Protein AF-K1SII4-F1 (afdb_monomer_lite)

Organism: NCBI:txid408170

Foldseek 3Di:
DPQDWDKDKDFPVCPVVVQVVVVVVVQDDKDKDFQPDDDPVVQVVPPDPDDDDTDDGPRMMMITGD

Secondary structure (DSSP, 8-state):
-----EEEEEEHHHHHHHHHHHHHTT---EEEE--PPPPHHHHHHS--SSPPPPPPP-SEEEEEE-

Structure (mmCIF, N/CA/C/O backbone):
data_AF-K1SII4-F1
#
_entry.id   AF-K1SII4-F1
#
loop_
_atom_site.group_PDB
_atom_site.id
_atom_site.type_symbol
_atom_site.label_atom_id
_atom_site.label_alt_id
_atom_site.label_comp_id
_atom_site.label_asym_id
_atom_site.label_entity_id
_atom_site.label_seq_id
_atom_site.pdbx_PDB_ins_code
_atom_site.Cartn_x
_atom_site.Cartn_y
_atom_site.Cartn_z
_atom_site.occupancy
_atom_site.B_iso_or_equiv
_atom_site.auth_seq_id
_atom_site.auth_comp_id
_atom_site.auth_asym_id
_atom_site.auth_atom_id
_atom_site.pdbx_PDB_model_num
ATOM 1 N N . MET A 1 1 ? -9.182 6.417 20.654 1.00 58.19 1 MET A N 1
ATOM 2 C CA . MET A 1 1 ? -8.866 5.711 19.396 1.00 58.19 1 MET A CA 1
ATOM 3 C C . MET A 1 1 ? -8.882 4.217 19.646 1.00 58.19 1 MET A C 1
ATOM 5 O O . MET A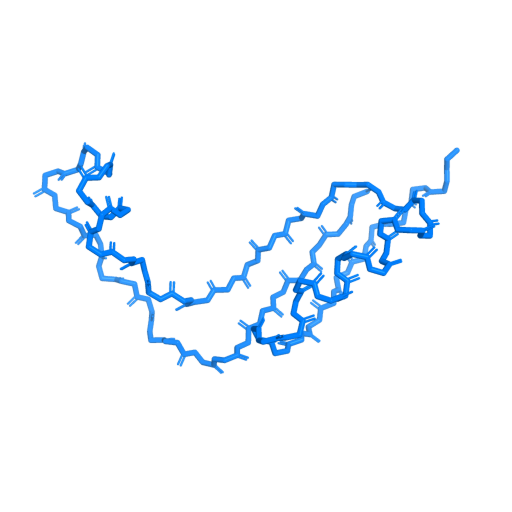 1 1 ? -8.279 3.778 20.619 1.00 58.19 1 MET A O 1
ATOM 9 N N . LYS A 1 2 ? -9.607 3.449 18.828 1.00 52.66 2 LYS A N 1
ATOM 10 C CA . LYS A 1 2 ? -9.477 1.989 18.809 1.00 52.66 2 LYS A CA 1
ATOM 11 C C . LYS A 1 2 ? -8.248 1.676 17.960 1.00 52.66 2 LYS A C 1
ATOM 13 O O . LYS A 1 2 ? -8.303 1.846 16.754 1.00 52.66 2 LYS A O 1
ATOM 18 N N . TRP A 1 3 ? -7.154 1.298 18.608 1.00 59.88 3 TRP A N 1
ATOM 19 C CA . TRP A 1 3 ? -5.957 0.802 17.936 1.00 59.88 3 TRP A CA 1
ATOM 20 C C . TRP A 1 3 ? -6.263 -0.616 17.471 1.00 59.88 3 TRP A C 1
ATOM 22 O O . TRP A 1 3 ? -6.368 -1.526 18.298 1.00 59.88 3 TRP A O 1
ATOM 32 N N . VAL A 1 4 ? -6.521 -0.789 16.178 1.00 65.62 4 VAL A N 1
ATOM 33 C CA . VAL A 1 4 ? -6.800 -2.102 15.599 1.00 65.62 4 VAL A CA 1
ATOM 34 C C . VAL A 1 4 ? -5.690 -2.382 14.605 1.00 65.62 4 VAL A C 1
ATOM 36 O O . VAL A 1 4 ? -5.731 -1.919 13.473 1.00 65.62 4 VAL A O 1
ATOM 39 N N . LYS A 1 5 ? -4.703 -3.167 15.041 1.00 81.38 5 LYS A N 1
ATOM 40 C CA . LYS A 1 5 ? -3.674 -3.678 14.147 1.00 81.38 5 LYS A CA 1
ATOM 41 C C . LYS A 1 5 ? -4.226 -4.886 13.406 1.00 81.38 5 LYS A C 1
ATOM 43 O O . LYS A 1 5 ? -4.385 -5.953 14.001 1.00 81.38 5 LYS A O 1
ATOM 48 N N . PHE A 1 6 ? -4.526 -4.729 12.126 1.00 89.56 6 PHE A N 1
ATOM 49 C CA . PHE A 1 6 ? -4.990 -5.829 11.285 1.00 89.56 6 PHE A CA 1
ATOM 50 C C . PHE A 1 6 ? -4.403 -5.741 9.882 1.00 89.56 6 PHE A C 1
ATOM 52 O O . PHE A 1 6 ? -3.937 -4.690 9.441 1.00 89.56 6 PHE A O 1
ATOM 59 N N . ARG A 1 7 ? -4.410 -6.890 9.204 1.00 92.94 7 ARG A N 1
ATOM 60 C CA . ARG A 1 7 ? -3.906 -7.051 7.846 1.00 92.94 7 ARG A CA 1
ATOM 61 C C . ARG A 1 7 ? -5.009 -7.607 6.952 1.00 92.94 7 ARG A C 1
ATOM 63 O O . ARG A 1 7 ? -5.641 -8.599 7.313 1.00 92.94 7 ARG A O 1
ATOM 70 N N . ILE A 1 8 ? -5.208 -6.996 5.790 1.00 94.75 8 ILE A N 1
ATOM 71 C CA . ILE A 1 8 ? -6.111 -7.467 4.737 1.00 94.75 8 ILE A CA 1
ATOM 72 C C . ILE A 1 8 ? -5.256 -7.992 3.588 1.00 94.75 8 ILE A C 1
ATOM 74 O O . ILE A 1 8 ? -4.317 -7.327 3.168 1.00 94.75 8 ILE A O 1
ATOM 78 N N . LYS A 1 9 ? -5.589 -9.180 3.078 1.00 96.56 9 LYS A N 1
ATOM 79 C CA . LYS A 1 9 ? -5.106 -9.659 1.781 1.00 96.56 9 LYS A CA 1
ATOM 80 C C . LYS A 1 9 ? -6.182 -9.358 0.744 1.00 96.56 9 LYS A C 1
ATOM 82 O O . LYS A 1 9 ? -7.325 -9.769 0.936 1.00 96.56 9 LYS A O 1
ATOM 87 N N . THR A 1 10 ? -5.820 -8.672 -0.329 1.00 97.12 10 THR A N 1
ATOM 88 C CA . THR A 1 10 ? -6.727 -8.281 -1.411 1.00 97.12 10 THR A CA 1
ATOM 89 C C . THR A 1 10 ? -6.051 -8.452 -2.771 1.00 97.12 10 THR A C 1
ATOM 91 O O . THR A 1 10 ? -4.899 -8.879 -2.844 1.00 97.12 10 THR A O 1
ATOM 94 N N . VAL A 1 11 ? -6.788 -8.169 -3.841 1.00 97.19 11 VAL A N 1
ATOM 95 C CA . VAL A 1 11 ? -6.219 -7.958 -5.173 1.00 97.19 11 VAL A CA 1
ATOM 96 C C . VAL A 1 11 ? -5.753 -6.514 -5.321 1.00 97.19 11 VAL A C 1
ATOM 98 O O . VAL A 1 11 ? -6.396 -5.619 -4.763 1.00 97.19 11 VAL A O 1
ATOM 101 N N . THR A 1 12 ? -4.683 -6.298 -6.085 1.00 94.88 12 THR A N 1
ATOM 102 C CA . THR A 1 12 ? -4.096 -4.971 -6.344 1.00 94.88 12 THR A CA 1
ATOM 103 C C . THR A 1 12 ? -5.153 -3.967 -6.811 1.00 94.88 12 THR A C 1
ATOM 105 O O . THR A 1 12 ? -5.286 -2.891 -6.249 1.00 94.88 12 THR A O 1
ATOM 108 N N . GLU A 1 13 ? -6.024 -4.360 -7.747 1.00 95.12 13 GLU A N 1
ATOM 109 C CA . GLU A 1 13 ? -7.072 -3.483 -8.299 1.00 95.12 13 GLU A CA 1
ATOM 110 C C . GLU A 1 13 ? -8.110 -2.997 -7.268 1.00 95.12 13 GLU A C 1
ATOM 112 O O . GLU A 1 13 ? -8.845 -2.045 -7.522 1.00 95.12 13 GLU A O 1
ATOM 117 N N . ALA A 1 14 ? -8.218 -3.668 -6.118 1.00 96.31 14 ALA A N 1
ATOM 118 C CA . ALA A 1 14 ? -9.192 -3.344 -5.079 1.00 96.31 14 ALA A CA 1
ATOM 119 C C . ALA A 1 14 ? -8.575 -2.618 -3.877 1.00 96.31 14 ALA A C 1
ATOM 121 O O . ALA A 1 14 ? -9.312 -2.213 -2.975 1.00 96.31 14 ALA A O 1
ATOM 122 N N . GLU A 1 15 ? -7.252 -2.470 -3.823 1.00 94.69 15 GLU A N 1
ATOM 123 C CA . GLU A 1 15 ? -6.565 -1.953 -2.642 1.00 94.69 15 GLU A CA 1
ATOM 124 C C . GLU A 1 15 ? -6.952 -0.501 -2.333 1.00 94.69 15 GLU A C 1
ATOM 126 O O . GLU A 1 15 ? -7.346 -0.201 -1.204 1.00 94.69 15 GLU A O 1
ATOM 131 N N . ASP A 1 16 ? -6.990 0.356 -3.354 1.00 92.50 16 ASP A N 1
ATOM 132 C CA . ASP A 1 16 ? -7.362 1.768 -3.236 1.00 92.50 16 ASP A CA 1
ATOM 133 C C . ASP A 1 16 ? -8.796 1.946 -2.731 1.00 92.50 16 ASP A C 1
ATOM 135 O O . ASP A 1 16 ? -9.079 2.789 -1.876 1.00 92.50 16 ASP A O 1
ATOM 139 N N . ILE A 1 17 ? -9.715 1.110 -3.225 1.00 95.50 17 ILE A N 1
ATOM 140 C CA . ILE A 1 17 ? -11.128 1.140 -2.829 1.00 95.50 17 ILE A CA 1
ATOM 141 C C . ILE A 1 17 ? -11.262 0.762 -1.351 1.00 95.50 17 ILE A C 1
ATOM 143 O O . ILE A 1 17 ? -12.006 1.405 -0.603 1.00 95.50 17 ILE A O 1
ATOM 147 N N . ILE A 1 18 ? -10.537 -0.272 -0.914 1.00 94.25 18 ILE A N 1
ATOM 148 C CA . ILE A 1 18 ? -10.548 -0.726 0.479 1.00 94.25 18 ILE A CA 1
ATOM 149 C C . ILE A 1 18 ? -9.963 0.353 1.390 1.00 94.25 18 ILE A C 1
ATOM 151 O O . ILE A 1 18 ? -10.574 0.668 2.409 1.00 94.25 18 ILE A O 1
ATOM 155 N N . ILE A 1 19 ? -8.830 0.955 1.023 1.00 93.06 19 ILE A N 1
ATOM 156 C CA . ILE A 1 19 ? -8.205 2.031 1.802 1.00 93.06 19 ILE A CA 1
ATOM 157 C C . ILE A 1 19 ? -9.146 3.228 1.910 1.00 93.06 19 ILE A C 1
ATOM 159 O O . ILE A 1 19 ? -9.411 3.672 3.024 1.00 93.06 19 ILE A O 1
ATOM 163 N N . SER A 1 20 ? -9.708 3.701 0.792 1.00 93.88 20 SER A N 1
ATOM 164 C CA . SER A 1 20 ? -10.659 4.821 0.784 1.00 93.88 20 SER A CA 1
ATOM 165 C C . SER A 1 20 ? -11.851 4.547 1.698 1.00 93.88 20 SER A C 1
ATOM 167 O O . SER A 1 20 ? -12.225 5.393 2.504 1.00 93.88 20 SER A O 1
ATOM 169 N N . THR A 1 21 ? -12.412 3.338 1.627 1.00 94.31 21 THR A N 1
ATOM 170 C CA . THR A 1 21 ? -13.544 2.940 2.474 1.00 94.31 21 THR A CA 1
ATOM 171 C C . THR A 1 21 ? -13.162 2.938 3.955 1.00 94.31 21 THR A C 1
ATOM 173 O O . THR A 1 21 ? -13.940 3.369 4.802 1.00 94.31 21 THR A O 1
ATOM 176 N N . LEU A 1 22 ? -11.970 2.445 4.300 1.00 91.38 22 LEU A N 1
ATOM 177 C CA . LEU A 1 22 ? -11.503 2.403 5.688 1.00 91.38 22 LEU A CA 1
ATOM 178 C C . LEU A 1 22 ? -11.157 3.803 6.219 1.00 91.38 22 LEU A C 1
ATOM 180 O O . LEU A 1 22 ? -11.410 4.073 7.394 1.00 91.38 22 LEU A O 1
ATOM 184 N N . TYR A 1 23 ? -10.677 4.698 5.355 1.00 90.62 23 TYR A N 1
ATOM 185 C CA . TYR A 1 23 ? -10.458 6.114 5.662 1.00 90.62 23 TYR A CA 1
ATOM 186 C C . TYR A 1 23 ? -11.770 6.826 5.992 1.00 90.62 23 TYR A C 1
ATOM 188 O O . TYR A 1 23 ? -11.858 7.493 7.023 1.00 90.62 23 TYR A O 1
ATOM 196 N N . ASP A 1 24 ? -12.827 6.593 5.212 1.00 92.75 24 ASP A N 1
ATOM 197 C CA . ASP A 1 24 ? -14.166 7.127 5.499 1.00 92.75 24 ASP A CA 1
ATOM 198 C C . ASP A 1 24 ? -14.737 6.609 6.835 1.00 92.75 24 ASP A C 1
ATOM 200 O O . ASP A 1 24 ? -15.538 7.279 7.491 1.00 92.75 24 ASP A O 1
ATOM 204 N N . LEU A 1 25 ? -14.299 5.424 7.276 1.00 90.75 25 LEU A N 1
ATOM 205 C CA . LEU A 1 25 ? -14.650 4.828 8.570 1.00 90.75 25 LEU A CA 1
ATOM 206 C C . LEU A 1 25 ? -13.758 5.303 9.735 1.00 90.75 25 LEU A C 1
ATOM 208 O O . LEU A 1 25 ? -13.965 4.876 10.875 1.00 90.75 25 LEU A O 1
ATOM 212 N N . GLY A 1 26 ? -12.797 6.194 9.478 1.00 88.88 26 GLY A N 1
ATOM 213 C CA . GLY A 1 26 ? -11.923 6.798 10.486 1.00 88.88 26 GLY A CA 1
ATOM 214 C C . GLY A 1 26 ? -10.696 5.964 10.861 1.00 88.88 26 GLY A C 1
ATOM 215 O O . GLY A 1 26 ? -10.114 6.192 11.923 1.00 88.88 26 GLY A O 1
ATOM 216 N N . LEU A 1 27 ? -10.317 4.982 10.038 1.00 88.00 27 LEU A N 1
ATOM 217 C CA . LEU A 1 27 ? -9.002 4.348 10.120 1.00 88.00 27 LEU A CA 1
ATOM 218 C C . LEU A 1 27 ? -8.036 5.147 9.259 1.00 88.00 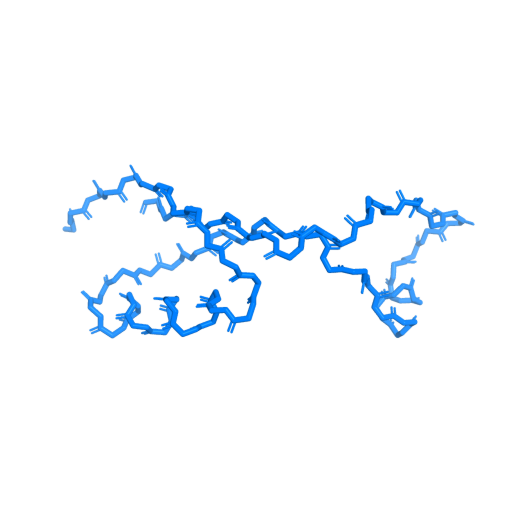27 LEU A C 1
ATOM 220 O O . LEU A 1 27 ? -8.293 5.337 8.083 1.00 88.00 27 LEU A O 1
ATOM 224 N N . GLU A 1 28 ? -6.925 5.595 9.822 1.00 85.38 28 GLU A N 1
ATOM 225 C CA . GLU A 1 28 ? -5.948 6.429 9.122 1.00 85.38 28 GLU A CA 1
ATOM 226 C C . GLU A 1 28 ? -4.599 5.710 9.075 1.00 85.38 28 GLU A C 1
ATOM 228 O O . GLU A 1 28 ? -4.248 4.989 10.008 1.00 85.38 28 GLU A O 1
ATOM 233 N N . GLY A 1 29 ? -3.833 5.921 8.003 1.00 84.19 29 GLY A N 1
ATOM 234 C CA . GLY A 1 29 ? -2.513 5.314 7.839 1.00 84.19 29 GLY A CA 1
ATOM 235 C C . GLY A 1 29 ? -2.584 3.840 7.436 1.00 84.19 29 GLY A C 1
ATOM 236 O O . GLY A 1 29 ? -2.671 2.947 8.278 1.00 84.19 29 GLY A O 1
ATOM 237 N N . ALA A 1 30 ? -2.494 3.591 6.130 1.00 88.69 30 ALA A N 1
ATOM 238 C CA . ALA A 1 30 ? -2.346 2.257 5.560 1.00 88.69 30 ALA A CA 1
ATOM 239 C C . ALA A 1 30 ? -0.908 2.043 5.069 1.00 88.69 30 ALA A C 1
ATOM 241 O O . ALA A 1 30 ? -0.347 2.894 4.380 1.00 88.69 30 ALA A O 1
ATOM 242 N N . GLN A 1 31 ? -0.324 0.892 5.392 1.00 92.25 31 GLN A N 1
ATOM 243 C CA . GLN A 1 31 ? 0.836 0.362 4.683 1.00 92.25 31 GLN A CA 1
ATOM 244 C C . GLN A 1 31 ? 0.343 -0.594 3.597 1.00 92.25 31 GLN A C 1
ATOM 246 O O . GLN A 1 31 ? -0.409 -1.521 3.901 1.00 92.25 31 GLN A O 1
ATOM 251 N N . ILE A 1 32 ? 0.798 -0.373 2.367 1.00 93.12 32 ILE A N 1
ATOM 252 C CA . ILE A 1 32 ? 0.500 -1.201 1.197 1.00 93.12 32 ILE A CA 1
ATOM 253 C C . ILE A 1 32 ? 1.749 -2.020 0.864 1.00 93.12 32 ILE A C 1
ATOM 255 O O . ILE A 1 32 ? 2.861 -1.491 0.868 1.00 93.12 32 ILE A O 1
ATOM 259 N N . GLU A 1 33 ? 1.574 -3.317 0.640 1.00 93.38 33 GLU A N 1
ATOM 260 C CA . GLU A 1 33 ? 2.610 -4.224 0.150 1.00 93.38 33 GLU A CA 1
ATOM 261 C C . GLU A 1 33 ? 2.056 -4.970 -1.077 1.00 93.38 33 GLU A C 1
ATOM 263 O O . GLU A 1 33 ? 1.320 -5.951 -0.925 1.00 93.38 33 GLU A O 1
ATOM 268 N N . ASP A 1 34 ? 2.413 -4.511 -2.275 1.00 92.19 34 ASP A N 1
ATOM 269 C CA . ASP A 1 34 ? 2.091 -5.131 -3.565 1.00 92.19 34 ASP A CA 1
ATOM 270 C C . ASP A 1 34 ? 3.374 -5.463 -4.362 1.00 92.19 34 ASP A C 1
ATOM 272 O O . 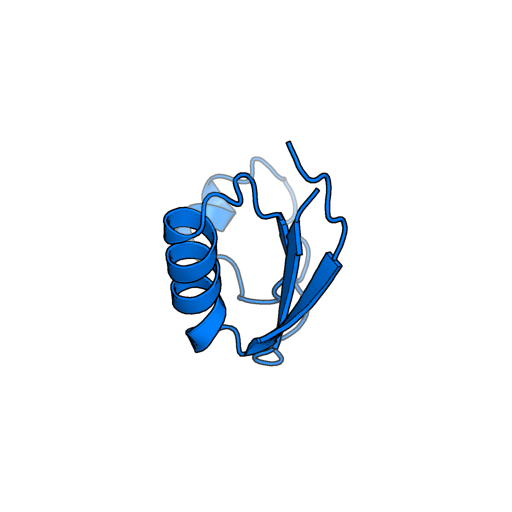ASP A 1 34 ? 4.501 -5.252 -3.897 1.00 92.19 34 ASP A O 1
ATOM 276 N N . LYS A 1 35 ? 3.203 -6.064 -5.543 1.00 91.75 35 LYS A N 1
ATOM 277 C CA . LYS A 1 35 ? 4.294 -6.426 -6.465 1.00 91.75 35 LYS A CA 1
ATOM 278 C C . LYS A 1 35 ? 4.169 -5.741 -7.821 1.00 91.75 35 LYS A C 1
ATOM 280 O O . LYS A 1 35 ? 4.719 -6.234 -8.807 1.00 91.75 35 LYS A O 1
ATOM 285 N N . VAL A 1 36 ? 3.448 -4.626 -7.889 1.00 88.69 36 VAL A N 1
ATOM 286 C CA . VAL A 1 36 ? 3.293 -3.882 -9.133 1.00 88.69 36 VAL A CA 1
ATOM 287 C C . VAL A 1 36 ? 4.669 -3.357 -9.552 1.00 88.69 36 VAL A C 1
ATOM 289 O O . VAL A 1 36 ? 5.345 -2.674 -8.776 1.00 88.69 36 VAL A O 1
ATOM 292 N N . PRO A 1 37 ? 5.143 -3.681 -10.768 1.00 86.38 37 PRO A N 1
ATOM 293 C CA . PRO A 1 37 ? 6.432 -3.207 -11.227 1.00 86.38 37 PRO A CA 1
ATOM 294 C C . PRO A 1 37 ? 6.438 -1.686 -11.314 1.00 86.38 37 PRO A C 1
ATOM 296 O O . PRO A 1 37 ? 5.576 -1.088 -11.958 1.00 86.38 37 PRO A O 1
ATOM 299 N N . LEU A 1 38 ? 7.476 -1.075 -10.743 1.00 83.19 38 LEU A N 1
ATOM 300 C CA . LEU A 1 38 ? 7.688 0.362 -10.863 1.00 83.19 38 LEU A CA 1
ATOM 301 C C . LEU A 1 38 ? 7.745 0.781 -12.336 1.00 83.19 38 LEU A C 1
ATOM 303 O O . LEU A 1 38 ? 8.396 0.138 -13.177 1.00 83.19 38 LEU A O 1
ATOM 307 N N . THR A 1 39 ? 7.098 1.900 -12.632 1.00 83.88 39 THR A N 1
ATOM 308 C CA . THR A 1 39 ? 7.157 2.559 -13.933 1.00 83.88 39 THR A CA 1
ATOM 309 C C . THR A 1 39 ? 8.580 3.034 -14.234 1.00 83.88 39 THR A C 1
ATOM 311 O O . THR A 1 39 ? 9.414 3.200 -13.343 1.00 83.88 39 THR A O 1
ATOM 314 N N . ALA A 1 40 ? 8.885 3.279 -15.511 1.00 80.25 40 ALA A N 1
ATOM 315 C CA . ALA A 1 40 ? 10.197 3.795 -15.911 1.00 80.25 40 ALA A CA 1
ATOM 316 C C . ALA A 1 40 ? 10.543 5.121 -15.204 1.00 80.25 40 ALA A C 1
ATOM 318 O O . ALA A 1 40 ? 11.671 5.299 -14.759 1.00 80.25 40 ALA A O 1
ATOM 319 N N . MET A 1 41 ? 9.552 6.000 -15.027 1.00 81.38 41 MET A N 1
ATOM 320 C CA . MET A 1 41 ? 9.723 7.282 -14.342 1.00 81.38 41 MET A CA 1
ATOM 321 C C . MET A 1 41 ? 10.061 7.106 -12.854 1.00 81.38 41 MET A C 1
ATOM 323 O O . MET A 1 41 ? 10.947 7.785 -12.343 1.00 81.38 41 MET A O 1
ATOM 327 N N . GLU A 1 42 ? 9.395 6.182 -12.156 1.00 82.00 42 GLU A N 1
ATOM 328 C CA . GLU A 1 42 ? 9.699 5.874 -10.749 1.00 82.00 42 GLU A CA 1
ATOM 329 C C . GLU A 1 42 ? 11.087 5.246 -10.606 1.00 82.00 42 GLU A C 1
ATOM 331 O O . GLU A 1 42 ? 11.843 5.609 -9.708 1.00 82.00 42 GLU A O 1
ATOM 336 N N . LYS A 1 43 ? 11.463 4.360 -11.536 1.00 77.81 43 LYS A N 1
ATOM 337 C CA . LYS A 1 43 ? 12.798 3.751 -11.591 1.00 77.81 43 LYS A CA 1
ATOM 338 C C . LYS A 1 43 ? 13.902 4.786 -11.810 1.00 77.81 43 LYS A C 1
ATOM 340 O O . LYS A 1 43 ? 14.942 4.691 -11.174 1.00 77.81 43 LYS A O 1
ATOM 345 N N . GLU A 1 44 ? 13.683 5.784 -12.662 1.00 78.69 44 GLU A N 1
ATOM 346 C CA . GLU A 1 44 ? 14.641 6.876 -12.895 1.00 78.69 44 GLU A CA 1
ATOM 347 C C . GLU A 1 44 ? 14.824 7.786 -11.669 1.00 78.69 44 GLU A C 1
ATOM 349 O O . GLU A 1 44 ? 15.888 8.376 -11.488 1.00 78.69 44 GLU A O 1
ATOM 354 N N . GLN A 1 45 ? 13.808 7.892 -10.807 1.00 79.81 45 GLN A N 1
ATOM 355 C CA . GLN A 1 45 ? 13.887 8.636 -9.544 1.00 79.81 45 GLN A CA 1
ATOM 356 C C . GLN A 1 45 ? 14.583 7.852 -8.425 1.00 79.81 45 GLN A C 1
ATOM 358 O O . GLN A 1 45 ? 15.033 8.446 -7.441 1.00 79.81 45 GLN A O 1
ATOM 363 N N . MET A 1 46 ? 14.702 6.529 -8.560 1.00 80.19 46 MET A N 1
ATOM 364 C CA . MET A 1 46 ? 15.553 5.731 -7.690 1.00 80.19 46 MET A CA 1
ATOM 365 C C . MET A 1 46 ? 17.001 6.033 -8.079 1.00 80.19 46 MET A C 1
ATOM 367 O O . MET A 1 46 ? 17.497 5.527 -9.077 1.00 80.19 46 MET A O 1
ATOM 371 N N . PHE A 1 47 ? 17.682 6.884 -7.308 1.00 74.56 47 PHE A N 1
ATOM 372 C CA . PHE A 1 47 ? 19.106 7.223 -7.470 1.00 74.56 47 PHE A CA 1
ATOM 373 C C . PHE A 1 47 ? 20.021 6.014 -7.170 1.00 74.56 47 PHE A C 1
ATOM 375 O O . PHE A 1 47 ? 20.864 6.064 -6.274 1.00 74.56 47 PHE A O 1
ATOM 382 N N . VAL A 1 48 ? 19.817 4.896 -7.865 1.00 75.38 48 VAL A N 1
ATOM 383 C CA . VAL A 1 48 ? 20.531 3.634 -7.687 1.00 75.38 48 VAL A CA 1
ATOM 384 C C . VAL A 1 48 ? 21.329 3.322 -8.947 1.00 75.38 48 VAL A C 1
ATOM 386 O O . VAL A 1 48 ? 20.816 3.414 -10.058 1.00 75.38 48 VAL A O 1
ATOM 389 N N . ASP A 1 49 ? 22.587 2.916 -8.777 1.00 74.19 49 ASP A N 1
ATOM 390 C CA . ASP A 1 49 ? 23.444 2.508 -9.900 1.00 74.19 49 ASP A CA 1
ATOM 391 C C . ASP A 1 49 ? 22.948 1.212 -10.570 1.00 74.19 49 ASP A C 1
ATOM 393 O O . ASP A 1 49 ? 23.258 0.940 -11.730 1.00 74.19 49 ASP A O 1
ATOM 397 N N . ILE A 1 50 ? 22.181 0.395 -9.835 1.00 74.69 50 ILE A N 1
ATOM 398 C CA . ILE A 1 50 ? 21.587 -0.862 -10.299 1.00 74.69 50 ILE A CA 1
ATOM 399 C C . ILE A 1 50 ? 20.169 -0.953 -9.737 1.00 74.69 50 ILE A C 1
ATOM 401 O O . ILE A 1 50 ? 19.975 -0.980 -8.520 1.00 74.69 50 ILE A O 1
ATOM 405 N N . LEU A 1 51 ? 19.180 -1.021 -10.627 1.00 75.50 51 LEU A N 1
ATOM 406 C CA . LEU A 1 51 ? 17.798 -1.291 -10.246 1.00 75.50 51 LEU A CA 1
ATOM 407 C C . LEU A 1 51 ? 17.669 -2.765 -9.836 1.00 75.50 51 LEU A C 1
ATOM 409 O O . LEU A 1 51 ? 18.068 -3.633 -10.615 1.00 75.50 51 LEU A O 1
ATOM 413 N N . PRO A 1 52 ? 17.134 -3.075 -8.643 1.00 72.56 52 PRO A N 1
ATOM 414 C CA . PRO A 1 52 ? 16.836 -4.453 -8.287 1.00 72.56 52 PRO A CA 1
ATOM 415 C C . PRO A 1 52 ? 15.716 -4.992 -9.186 1.00 72.56 52 PRO A C 1
ATOM 417 O O . PRO A 1 52 ? 14.741 -4.287 -9.460 1.00 72.56 52 PRO A O 1
ATOM 420 N N . ASP A 1 53 ? 15.835 -6.250 -9.611 1.00 76.56 53 ASP A N 1
ATOM 421 C CA . ASP A 1 53 ? 14.712 -6.961 -10.216 1.00 76.56 53 ASP A CA 1
ATOM 422 C C . ASP A 1 53 ? 13.616 -7.132 -9.159 1.00 76.56 53 ASP A C 1
ATOM 424 O O . ASP A 1 53 ? 13.814 -7.756 -8.111 1.00 76.56 53 ASP A O 1
ATOM 428 N N . GLY A 1 54 ? 12.465 -6.516 -9.423 1.00 75.75 54 GLY A N 1
ATOM 429 C CA . GLY A 1 54 ? 11.268 -6.704 -8.617 1.00 75.75 54 GLY A CA 1
ATOM 430 C C . GLY A 1 54 ? 10.679 -8.099 -8.844 1.00 75.75 54 GLY A C 1
ATOM 431 O O . GLY A 1 54 ? 10.899 -8.700 -9.898 1.00 75.75 54 GLY A O 1
ATOM 432 N N . PRO A 1 55 ? 9.930 -8.638 -7.872 1.00 82.81 55 PRO A N 1
ATOM 433 C CA . PRO A 1 55 ? 9.147 -9.842 -8.110 1.00 82.81 55 PRO A CA 1
ATOM 434 C C . PRO A 1 55 ? 8.117 -9.599 -9.228 1.00 82.81 55 PRO A C 1
ATOM 436 O O . PRO A 1 55 ? 7.685 -8.468 -9.441 1.00 82.81 55 PRO A O 1
ATOM 439 N N . GLU A 1 56 ? 7.714 -10.662 -9.930 1.00 87.69 56 GLU A N 1
ATOM 440 C CA . GLU A 1 56 ? 6.592 -10.574 -10.870 1.00 87.69 56 GLU A CA 1
ATOM 441 C C . GLU A 1 56 ? 5.304 -10.200 -10.128 1.00 87.69 56 GLU A C 1
ATOM 443 O O . GLU A 1 56 ? 5.068 -10.661 -9.003 1.00 87.69 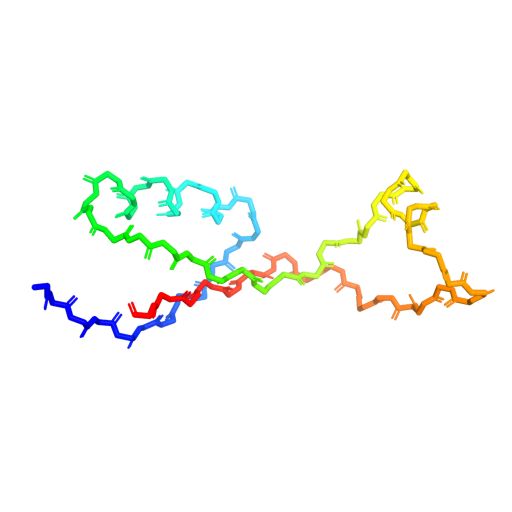56 GLU A O 1
ATOM 448 N N . ASP A 1 57 ? 4.479 -9.388 -10.786 1.00 91.44 57 ASP A N 1
ATOM 449 C CA . ASP A 1 57 ? 3.148 -9.039 -10.307 1.00 91.44 57 ASP A CA 1
ATOM 450 C C . ASP A 1 57 ? 2.301 -10.309 -10.161 1.00 91.44 57 ASP A C 1
ATOM 452 O O . ASP A 1 57 ? 2.069 -11.036 -11.131 1.00 91.44 57 ASP A O 1
ATOM 456 N N . ASP A 1 58 ? 1.854 -10.594 -8.940 1.00 93.31 58 ASP A N 1
ATOM 457 C CA . ASP A 1 58 ? 0.955 -11.709 -8.641 1.00 93.31 58 ASP A CA 1
ATOM 458 C C . ASP A 1 58 ? -0.500 -11.260 -8.442 1.00 93.31 58 ASP A C 1
ATOM 460 O O . ASP A 1 58 ? -1.351 -12.078 -8.079 1.00 93.31 58 ASP A O 1
ATOM 464 N N . GLY A 1 59 ? -0.794 -9.979 -8.694 1.00 94.62 59 GLY A N 1
ATOM 465 C CA . GLY A 1 59 ? -2.110 -9.369 -8.544 1.00 94.62 59 GLY A CA 1
ATOM 466 C C . GLY A 1 59 ? -2.601 -9.316 -7.099 1.00 94.62 59 GLY A C 1
ATOM 467 O O . GLY A 1 59 ? -3.804 -9.169 -6.879 1.00 94.62 59 GLY A O 1
ATOM 468 N N . ILE A 1 60 ? -1.715 -9.498 -6.114 1.00 96.56 60 ILE A N 1
ATOM 469 C CA . ILE A 1 60 ? -2.043 -9.525 -4.689 1.00 96.56 60 ILE A CA 1
ATOM 470 C C . ILE A 1 60 ? -1.442 -8.303 -4.001 1.00 96.56 60 ILE A C 1
ATOM 472 O O . ILE A 1 60 ? -0.260 -8.006 -4.141 1.00 96.56 60 ILE A O 1
ATOM 476 N N . ALA A 1 61 ? -2.247 -7.696 -3.134 1.00 96.62 61 ALA A N 1
ATOM 477 C CA . ALA A 1 61 ? -1.810 -6.661 -2.216 1.00 96.62 61 ALA A CA 1
ATOM 478 C C . ALA A 1 61 ? -2.108 -7.038 -0.762 1.00 96.62 61 ALA A C 1
ATOM 480 O O . ALA A 1 61 ? -3.105 -7.707 -0.445 1.00 96.62 61 ALA A O 1
ATOM 481 N N . TYR A 1 62 ? -1.246 -6.585 0.144 1.00 95.75 6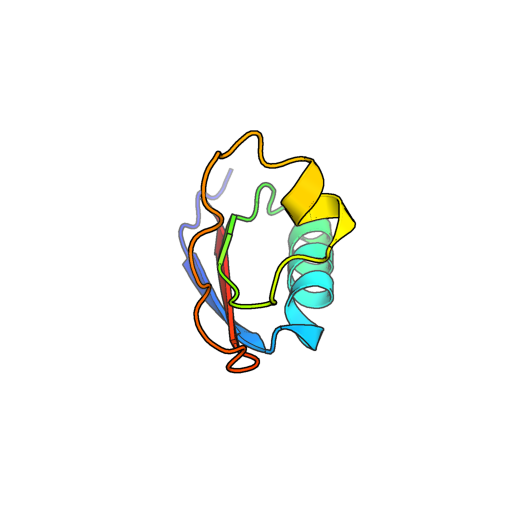2 TYR A N 1
ATOM 482 C CA . TYR A 1 62 ? -1.474 -6.641 1.582 1.00 95.75 62 TYR A CA 1
ATOM 483 C C . TYR A 1 62 ? -1.586 -5.236 2.153 1.00 95.75 62 TYR A C 1
ATOM 485 O O . TYR A 1 62 ? -0.682 -4.420 2.021 1.00 95.75 62 TYR A O 1
ATOM 493 N N . LEU A 1 63 ? -2.682 -4.990 2.861 1.00 94.06 63 LEU A N 1
ATOM 494 C CA . LEU A 1 63 ? -2.942 -3.730 3.540 1.00 94.06 63 LEU A CA 1
ATOM 495 C C . LEU A 1 63 ? -2.776 -3.929 5.038 1.00 94.06 63 LEU A C 1
ATOM 497 O O . LEU A 1 63 ? -3.433 -4.799 5.609 1.00 94.06 63 LEU A O 1
ATOM 501 N N . SER A 1 64 ? -1.922 -3.138 5.680 1.00 92.19 64 SER A N 1
ATOM 502 C CA . SER A 1 64 ? -1.716 -3.166 7.131 1.00 92.19 64 SER A CA 1
ATOM 503 C C . SER A 1 64 ? -2.075 -1.813 7.745 1.00 92.19 64 SER A C 1
ATOM 505 O O . SER A 1 64 ? -1.533 -0.787 7.345 1.00 92.19 64 SER A O 1
ATOM 507 N N . PHE A 1 65 ? -2.965 -1.827 8.736 1.00 88.50 65 PHE A N 1
ATOM 508 C CA . PHE A 1 65 ? -3.366 -0.650 9.517 1.00 88.50 65 PHE A CA 1
ATOM 509 C C . PHE A 1 65 ? -2.810 -0.784 10.942 1.00 88.50 65 PHE A C 1
ATOM 511 O O . PHE A 1 65 ? -2.718 -1.908 11.456 1.00 88.50 65 PHE A O 1
ATOM 518 N N . LEU A 1 66 ? -2.385 0.329 11.553 1.00 75.88 66 LEU A N 1
ATOM 519 C CA . LEU A 1 66 ? -1.717 0.374 12.867 1.00 75.88 66 LEU A CA 1
ATOM 520 C C . LEU A 1 66 ? -2.613 0.942 13.97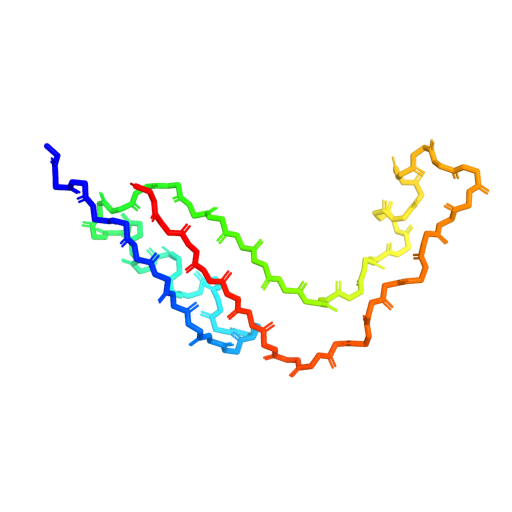4 1.00 75.88 66 LEU A C 1
ATOM 522 O O . LEU A 1 66 ? -3.366 1.902 13.713 1.00 75.88 66 LEU A O 1
#

Radius of gyration: 14.51 Å; chains: 1; bounding box: 38×20×35 Å

pLDDT: mean 86.13, std 9.97, range [52.66, 97.19]

Sequence (66 aa):
MKWVKFRIKTVTEAEDIIISTLYDLGLEGAQIEDKVPLTAMEKEQMFVDILPDGPEDDGIAYLSFL